Protein AF-A0A087U8I4-F1 (afdb_monomer_lite)

Structure (mmCIF, N/CA/C/O backbone):
data_AF-A0A087U8I4-F1
#
_entry.id   AF-A0A087U8I4-F1
#
loop_
_atom_site.group_PDB
_atom_site.id
_atom_site.type_symbol
_atom_site.label_atom_id
_atom_site.label_alt_id
_atom_site.label_comp_id
_atom_site.label_asym_id
_atom_site.label_entity_id
_atom_site.label_seq_id
_atom_site.pdbx_PDB_ins_code
_atom_site.Cartn_x
_atom_site.Cartn_y
_atom_site.Cartn_z
_atom_site.occupancy
_atom_site.B_iso_or_equiv
_atom_site.auth_seq_id
_atom_site.auth_comp_id
_atom_site.auth_asym_id
_atom_site.auth_atom_id
_atom_site.pdbx_PDB_model_num
ATOM 1 N N . MET A 1 1 ? 22.994 -24.282 -51.445 1.00 37.59 1 MET A N 1
ATOM 2 C CA . MET A 1 1 ? 22.015 -23.220 -51.141 1.00 37.59 1 MET A CA 1
ATOM 3 C C . MET A 1 1 ? 20.803 -23.927 -50.576 1.00 37.59 1 MET A C 1
ATOM 5 O O . MET A 1 1 ? 20.099 -24.580 -51.332 1.00 37.59 1 MET A O 1
ATOM 9 N N . GLU A 1 2 ? 20.653 -23.926 -49.257 1.00 39.81 2 GLU A N 1
ATOM 10 C CA . GLU A 1 2 ? 19.553 -24.612 -48.579 1.00 39.81 2 GLU A CA 1
ATOM 11 C C . GLU A 1 2 ? 18.513 -23.556 -48.210 1.00 39.81 2 GLU A C 1
ATOM 13 O O . GLU A 1 2 ? 18.814 -22.594 -47.506 1.00 39.81 2 GLU A O 1
ATOM 18 N N . PHE A 1 3 ? 17.313 -23.684 -48.770 1.00 46.62 3 PHE A N 1
ATOM 19 C CA . PHE A 1 3 ? 16.192 -22.802 -48.476 1.00 46.62 3 PHE A CA 1
ATOM 20 C C . PHE A 1 3 ? 15.426 -23.399 -47.293 1.00 46.62 3 PHE A C 1
ATOM 22 O O . PHE A 1 3 ? 14.716 -24.390 -47.454 1.00 46.62 3 PHE A O 1
ATOM 29 N N . LEU A 1 4 ? 15.578 -22.814 -46.102 1.00 56.22 4 LEU A N 1
ATOM 30 C CA . LEU A 1 4 ? 14.717 -23.127 -44.963 1.00 56.22 4 LEU A CA 1
ATOM 31 C C . LEU A 1 4 ? 13.386 -22.394 -45.152 1.00 56.22 4 LEU A C 1
ATOM 33 O O . LEU A 1 4 ? 13.296 -21.170 -45.054 1.00 56.22 4 LEU A O 1
ATOM 37 N N . MET A 1 5 ? 12.366 -23.174 -45.490 1.00 47.44 5 MET A N 1
ATOM 38 C CA . MET A 1 5 ? 10.978 -22.758 -45.628 1.00 47.44 5 MET A CA 1
ATOM 39 C C . MET A 1 5 ? 10.494 -22.192 -44.285 1.00 47.44 5 MET A C 1
ATOM 41 O O . MET A 1 5 ? 10.421 -22.910 -43.292 1.00 47.44 5 MET A O 1
ATOM 45 N N . ARG A 1 6 ? 10.226 -20.884 -44.235 1.00 54.91 6 ARG A N 1
ATOM 46 C CA . ARG A 1 6 ? 9.721 -20.201 -43.040 1.00 54.91 6 ARG A CA 1
ATOM 47 C C . ARG A 1 6 ? 8.210 -20.398 -42.976 1.00 54.91 6 ARG A C 1
ATOM 49 O O . ARG A 1 6 ? 7.487 -19.774 -43.749 1.00 54.91 6 ARG A O 1
ATOM 56 N N . GLU A 1 7 ? 7.736 -21.271 -42.091 1.00 65.25 7 GLU A N 1
ATOM 57 C CA . GLU A 1 7 ? 6.313 -21.326 -41.743 1.00 65.25 7 GLU A CA 1
ATOM 58 C C . GLU A 1 7 ? 5.874 -19.941 -41.235 1.00 65.25 7 GLU A C 1
ATOM 60 O O . GLU A 1 7 ? 6.557 -19.364 -40.378 1.00 65.25 7 GLU A O 1
ATOM 65 N N . PRO A 1 8 ? 4.774 -19.362 -41.751 1.00 48.16 8 PRO A N 1
ATOM 66 C CA . PRO A 1 8 ? 4.221 -18.134 -41.205 1.00 48.16 8 PRO A CA 1
ATOM 67 C C . PRO A 1 8 ? 3.536 -18.454 -39.871 1.00 48.16 8 PRO A C 1
ATOM 69 O O . PRO A 1 8 ? 2.321 -18.598 -39.789 1.00 48.16 8 PRO A O 1
ATOM 72 N N . GLY A 1 9 ? 4.334 -18.586 -38.813 1.00 58.91 9 GLY A N 1
ATOM 73 C CA . GLY A 1 9 ? 3.848 -18.444 -37.449 1.00 58.91 9 GLY A CA 1
ATOM 74 C C . GLY A 1 9 ? 3.443 -16.989 -37.227 1.00 58.91 9 GLY A C 1
ATOM 75 O O . GLY A 1 9 ? 4.186 -16.071 -37.579 1.00 58.91 9 GLY A O 1
ATOM 76 N N . GLN A 1 10 ? 2.246 -16.772 -36.692 1.00 51.41 10 GLN A N 1
ATOM 77 C CA . GLN A 1 10 ? 1.739 -15.452 -36.339 1.00 51.41 10 GLN A CA 1
ATOM 78 C C . GLN A 1 10 ? 2.658 -14.849 -35.263 1.00 51.41 10 GLN A C 1
ATOM 80 O O . GLN A 1 10 ? 2.646 -15.274 -34.112 1.00 51.41 10 GLN A O 1
ATOM 85 N N . LEU A 1 11 ? 3.516 -13.907 -35.656 1.00 59.50 11 LEU A N 1
ATOM 86 C CA . LEU A 1 11 ? 4.386 -13.179 -34.735 1.00 59.50 11 LEU A CA 1
ATOM 87 C C . LEU A 1 11 ? 3.531 -12.140 -34.004 1.00 59.50 11 LEU A C 1
ATOM 89 O O . LEU A 1 11 ? 3.234 -11.078 -34.552 1.00 59.50 11 LEU A O 1
ATOM 93 N N . GLU A 1 12 ? 3.103 -12.457 -32.785 1.00 57.59 12 GLU A N 1
ATOM 94 C CA . GLU A 1 12 ? 2.499 -11.475 -31.889 1.00 57.59 12 GLU A CA 1
ATOM 95 C C . GLU A 1 12 ? 3.610 -10.560 -31.357 1.00 57.59 12 GLU A C 1
ATOM 97 O O . GLU A 1 12 ? 4.454 -10.965 -30.560 1.00 57.59 12 GLU A O 1
ATOM 102 N N . MET A 1 13 ? 3.662 -9.328 -31.865 1.00 50.88 13 MET A N 1
ATOM 103 C CA . MET A 1 13 ? 4.614 -8.316 -31.409 1.00 50.88 13 MET A CA 1
ATOM 104 C C . MET A 1 13 ? 3.948 -7.455 -30.334 1.00 50.88 13 MET A C 1
ATOM 106 O O . MET A 1 13 ? 3.116 -6.605 -30.650 1.00 50.88 13 MET A O 1
ATOM 110 N N . LYS A 1 14 ? 4.312 -7.676 -29.064 1.00 63.00 14 LYS A N 1
ATOM 111 C CA . LYS A 1 14 ? 3.908 -6.826 -27.935 1.00 63.00 14 LYS A CA 1
ATOM 112 C C . LYS A 1 14 ? 4.938 -5.710 -27.774 1.00 63.00 14 LYS A C 1
ATOM 114 O O . LYS A 1 14 ? 6.067 -5.956 -27.360 1.00 63.00 14 LYS A O 1
ATOM 119 N N . TRP A 1 15 ? 4.553 -4.494 -28.140 1.00 61.84 15 TRP A N 1
ATOM 120 C CA . TRP A 1 15 ? 5.379 -3.306 -27.935 1.00 61.84 15 TRP A CA 1
ATOM 121 C C . TRP A 1 15 ? 5.127 -2.740 -26.540 1.00 61.84 15 TRP A C 1
ATOM 123 O O . TRP A 1 15 ? 3.985 -2.716 -26.082 1.00 61.84 15 TRP A O 1
ATOM 133 N N . ILE A 1 16 ? 6.188 -2.271 -25.887 1.00 64.94 16 ILE A N 1
ATOM 134 C CA . ILE A 1 16 ? 6.109 -1.519 -24.638 1.00 64.94 16 ILE A CA 1
ATOM 135 C C . ILE A 1 16 ? 6.832 -0.186 -24.818 1.00 64.94 16 ILE A C 1
ATOM 137 O O . ILE A 1 16 ? 7.887 -0.120 -25.452 1.00 64.94 16 ILE A O 1
ATOM 141 N N . GLU A 1 17 ? 6.228 0.885 -24.312 1.00 67.44 17 GLU A N 1
ATOM 142 C CA . GLU A 1 17 ? 6.844 2.206 -24.301 1.00 67.44 17 GLU A CA 1
ATOM 143 C C . GLU A 1 17 ? 7.820 2.280 -2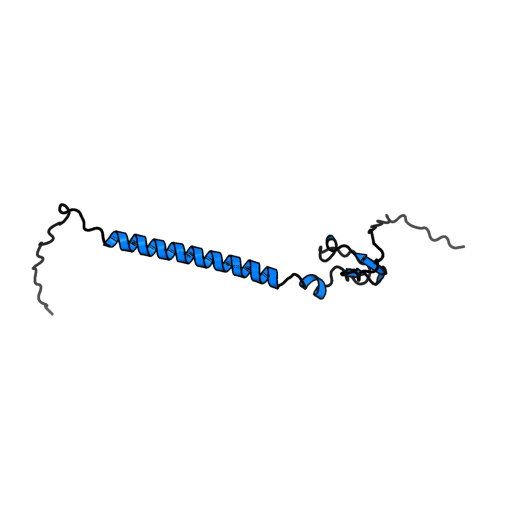3.130 1.00 67.44 17 GLU A C 1
ATOM 145 O O . GLU A 1 17 ? 7.447 2.033 -21.984 1.00 67.44 17 GLU A O 1
ATOM 150 N N . VAL A 1 18 ? 9.081 2.598 -23.424 1.00 65.25 18 VAL A N 1
ATOM 151 C CA . VAL A 1 18 ? 10.125 2.714 -22.407 1.00 65.25 18 VAL A CA 1
ATOM 152 C C . VAL A 1 18 ? 10.817 4.058 -22.540 1.00 65.25 18 VAL A C 1
ATOM 154 O O . VAL A 1 18 ? 11.137 4.504 -23.643 1.00 65.25 18 VAL A O 1
ATOM 157 N N . THR A 1 19 ? 11.033 4.723 -21.408 1.00 64.69 19 THR A N 1
ATOM 158 C CA . THR A 1 19 ? 11.678 6.039 -21.365 1.00 64.69 19 THR A CA 1
ATOM 159 C C . THR A 1 19 ? 13.111 5.901 -20.863 1.00 64.69 19 THR A C 1
ATOM 161 O O . THR A 1 19 ? 13.390 5.165 -19.915 1.00 64.69 19 THR A O 1
ATOM 164 N N . ARG A 1 20 ? 14.045 6.604 -21.516 1.00 59.53 20 ARG A N 1
ATOM 165 C CA . ARG A 1 20 ? 15.431 6.691 -21.041 1.00 59.53 20 ARG A CA 1
ATOM 166 C C . ARG A 1 20 ? 15.465 7.585 -19.791 1.00 59.53 20 ARG A C 1
ATOM 168 O O . ARG A 1 20 ? 14.897 8.681 -19.855 1.00 59.53 20 ARG A O 1
ATOM 175 N N . PRO A 1 21 ? 16.143 7.177 -18.702 1.00 58.81 21 PRO A N 1
ATOM 176 C CA . PRO A 1 21 ? 16.248 7.998 -17.504 1.00 58.81 21 PRO A CA 1
ATOM 177 C C . PRO A 1 21 ? 16.811 9.387 -17.830 1.00 58.81 21 PRO A C 1
ATOM 179 O O . PRO A 1 21 ? 17.854 9.521 -18.474 1.00 58.81 21 PRO A O 1
ATOM 182 N N . GLY A 1 22 ? 16.120 10.433 -17.374 1.00 63.00 22 GLY A N 1
ATOM 183 C CA . GLY A 1 22 ? 16.717 11.759 -17.209 1.00 63.00 22 GLY A CA 1
ATOM 184 C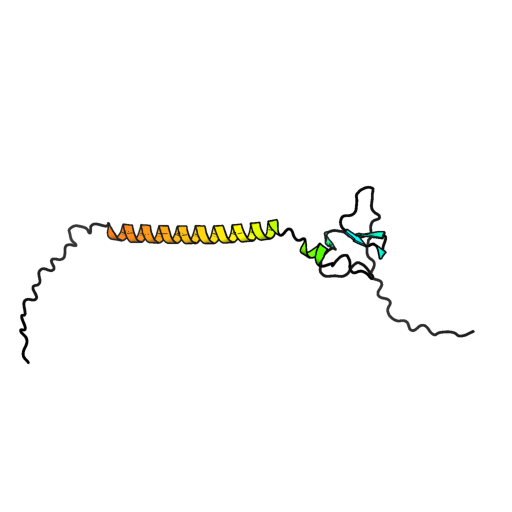 C . GLY A 1 22 ? 17.693 11.776 -16.017 1.00 63.00 22 GLY A C 1
ATOM 185 O O . GLY A 1 22 ? 17.997 10.730 -15.455 1.00 63.00 22 GLY A O 1
ATOM 186 N N . PRO A 1 23 ? 18.161 12.945 -15.550 1.00 60.75 23 PRO A N 1
ATOM 187 C CA . PRO A 1 23 ? 19.110 13.045 -14.429 1.00 60.75 23 PRO A CA 1
ATOM 188 C C . PRO A 1 23 ? 18.574 12.559 -13.064 1.00 60.75 23 PRO A C 1
ATOM 190 O O . PRO A 1 23 ? 19.296 12.623 -12.071 1.00 60.75 23 PRO A O 1
ATOM 193 N N . ASN A 1 24 ? 17.327 12.087 -12.993 1.00 62.00 24 ASN A N 1
ATOM 194 C CA . ASN A 1 24 ? 16.731 11.537 -11.781 1.00 62.00 24 ASN A CA 1
ATOM 195 C C . ASN A 1 24 ? 16.897 10.010 -11.779 1.00 62.00 24 ASN A C 1
ATOM 197 O O . ASN A 1 24 ? 16.564 9.383 -12.787 1.00 62.00 24 ASN A O 1
ATOM 201 N N . PRO A 1 25 ? 17.355 9.396 -10.672 1.00 60.75 25 PRO A N 1
ATOM 202 C CA . PRO A 1 25 ? 17.435 7.945 -10.578 1.00 60.75 25 PRO A CA 1
ATOM 203 C C . PRO A 1 25 ? 16.031 7.352 -10.731 1.00 60.75 25 PRO A C 1
ATOM 205 O O . PRO A 1 25 ? 15.112 7.711 -9.989 1.00 60.75 25 PRO A O 1
ATOM 208 N N . CYS A 1 26 ? 15.854 6.469 -11.713 1.00 70.00 26 CYS A N 1
ATOM 209 C CA . CYS A 1 26 ? 14.593 5.769 -11.898 1.00 70.00 26 CYS A CA 1
ATOM 210 C C . CYS A 1 26 ? 14.319 4.878 -10.690 1.00 70.00 26 CYS A C 1
ATOM 212 O O . CYS A 1 26 ? 15.161 4.090 -10.265 1.00 70.00 26 CYS A O 1
ATOM 214 N N . LYS A 1 27 ? 13.122 5.017 -10.119 1.00 68.75 27 LYS A N 1
ATOM 215 C CA . LYS A 1 27 ? 12.706 4.236 -8.951 1.00 68.75 27 LYS A CA 1
ATOM 216 C C . LYS A 1 27 ? 12.542 2.753 -9.294 1.00 68.75 27 LYS A C 1
ATOM 218 O O . LYS A 1 27 ? 12.795 1.902 -8.443 1.00 68.75 27 LYS A O 1
ATOM 223 N N . LEU A 1 28 ? 12.166 2.456 -10.540 1.00 73.44 28 LEU A N 1
ATOM 224 C CA . LEU A 1 28 ? 12.079 1.110 -11.086 1.00 73.44 28 LEU A CA 1
ATOM 225 C C . LEU A 1 28 ? 12.673 1.082 -12.497 1.00 73.44 28 LEU A C 1
ATOM 227 O O . LEU A 1 28 ? 12.150 1.678 -13.437 1.00 73.44 28 LEU A O 1
ATOM 231 N N . GLU A 1 29 ? 13.816 0.420 -12.606 1.00 76.56 29 GLU A N 1
ATOM 232 C CA . GLU A 1 29 ? 14.570 0.264 -13.842 1.00 76.56 29 GLU A CA 1
ATOM 233 C C . GLU A 1 29 ? 14.611 -1.214 -14.208 1.00 76.56 29 GLU A C 1
ATOM 235 O O . GLU A 1 29 ? 14.781 -2.072 -13.334 1.00 76.56 29 GLU A O 1
ATOM 240 N N . CYS A 1 30 ? 14.459 -1.499 -15.498 1.00 79.12 30 CYS A N 1
ATOM 241 C CA . CYS A 1 30 ? 14.650 -2.835 -16.029 1.00 79.12 30 CYS A CA 1
ATOM 242 C C . CYS A 1 30 ? 16.042 -2.923 -16.653 1.00 79.12 30 CYS A C 1
ATOM 244 O O . CYS A 1 30 ? 16.262 -2.356 -17.726 1.00 79.12 30 CYS A O 1
ATOM 246 N N . PRO A 1 31 ? 16.987 -3.617 -15.992 1.00 74.38 31 PRO A N 1
ATOM 247 C CA . PRO A 1 31 ? 18.396 -3.592 -16.380 1.00 74.38 31 PRO A CA 1
ATOM 248 C C . PRO A 1 31 ? 18.630 -4.181 -17.777 1.00 74.38 31 PRO A C 1
ATOM 250 O O . PRO A 1 31 ? 19.550 -3.770 -18.470 1.00 74.38 31 PRO A O 1
ATOM 253 N N . GLU A 1 32 ? 17.763 -5.093 -18.220 1.00 77.62 32 GLU A N 1
ATOM 254 C CA . GLU A 1 32 ? 17.832 -5.749 -19.536 1.00 77.62 32 GLU A CA 1
ATOM 255 C C . GLU A 1 32 ? 17.510 -4.805 -20.701 1.00 77.62 32 GLU A C 1
ATOM 257 O O . GLU A 1 32 ? 17.912 -5.044 -21.836 1.00 77.62 32 GLU A O 1
ATOM 262 N N . LEU A 1 33 ? 16.739 -3.749 -20.431 1.00 74.31 33 LEU A N 1
ATOM 263 C CA . LEU A 1 33 ? 16.287 -2.781 -21.430 1.00 74.31 33 LEU A CA 1
ATOM 264 C C . LEU A 1 33 ? 16.927 -1.400 -21.229 1.00 74.31 33 LEU A C 1
ATOM 266 O O . LEU A 1 33 ? 16.634 -0.496 -22.008 1.00 74.31 33 LEU A O 1
ATOM 270 N N . GLU A 1 34 ? 17.768 -1.240 -20.195 1.00 73.12 34 GLU A N 1
ATOM 271 C CA . GLU A 1 34 ? 18.382 0.033 -19.770 1.00 73.12 34 GLU A CA 1
ATOM 272 C C . GLU A 1 34 ? 17.374 1.193 -19.733 1.00 73.12 34 GLU A C 1
ATOM 274 O O . GLU A 1 34 ? 17.638 2.320 -20.174 1.00 73.12 34 GLU A O 1
ATOM 279 N N . ALA A 1 35 ? 16.158 0.893 -19.284 1.00 73.31 35 ALA A N 1
ATOM 280 C CA . ALA A 1 35 ? 15.043 1.803 -19.429 1.00 73.31 35 ALA A CA 1
ATOM 281 C C . ALA A 1 35 ? 14.041 1.666 -18.281 1.00 73.31 35 ALA A C 1
ATOM 283 O O . ALA A 1 35 ? 13.987 0.657 -17.568 1.00 73.31 35 ALA A O 1
ATOM 284 N N . CYS A 1 36 ? 13.285 2.740 -18.073 1.00 76.81 36 CYS A N 1
ATOM 285 C CA . CYS A 1 36 ? 12.439 2.899 -16.901 1.00 76.81 36 CYS A CA 1
ATOM 286 C C . CYS A 1 36 ? 10.999 2.507 -17.204 1.00 76.81 36 CYS A C 1
ATOM 288 O O . CYS A 1 36 ? 10.446 2.888 -18.240 1.00 76.81 36 CYS A O 1
ATOM 290 N N . ILE A 1 37 ? 10.396 1.787 -16.262 1.00 77.38 37 ILE A N 1
ATOM 291 C CA . ILE A 1 37 ? 8.984 1.418 -16.293 1.00 77.38 37 ILE A CA 1
ATOM 292 C C . ILE A 1 37 ? 8.187 2.371 -15.393 1.00 77.38 37 ILE A C 1
ATOM 294 O O . ILE A 1 37 ? 8.693 2.863 -14.381 1.00 77.38 37 ILE A O 1
ATOM 298 N N . GLY A 1 38 ? 6.954 2.684 -15.792 1.00 75.44 38 GLY A N 1
ATOM 299 C CA . GLY A 1 38 ? 6.057 3.508 -14.982 1.00 75.44 38 GLY A CA 1
ATOM 300 C C . GLY A 1 38 ? 5.641 2.793 -13.694 1.00 75.44 38 GLY A C 1
ATOM 301 O O . GLY A 1 38 ? 5.530 1.571 -13.682 1.00 75.44 38 GLY A O 1
ATOM 302 N N . GLU A 1 39 ? 5.368 3.549 -12.624 1.00 74.56 39 GLU A N 1
ATOM 303 C CA . GLU A 1 39 ? 4.877 2.984 -11.352 1.00 74.56 39 GLU A CA 1
ATOM 304 C C . GLU A 1 39 ? 3.530 2.258 -11.511 1.00 74.56 39 GLU A C 1
ATOM 306 O O . GLU A 1 39 ? 3.243 1.350 -10.742 1.00 74.56 39 GLU A O 1
ATOM 311 N N . ASP A 1 40 ? 2.737 2.625 -12.523 1.00 72.12 40 ASP A N 1
ATOM 312 C CA . ASP A 1 40 ? 1.434 2.013 -12.813 1.00 72.12 40 ASP A CA 1
ATOM 313 C C . ASP A 1 40 ? 1.536 0.642 -13.505 1.00 72.12 40 ASP A C 1
ATOM 315 O O . ASP A 1 40 ? 0.572 -0.115 -13.490 1.00 72.12 40 ASP A O 1
ATOM 319 N N . LEU A 1 41 ? 2.679 0.335 -14.136 1.00 75.12 41 LEU A N 1
ATOM 320 C CA . LEU A 1 41 ? 2.945 -0.950 -14.807 1.00 75.12 41 LEU A CA 1
ATOM 321 C C . LEU A 1 41 ? 3.819 -1.874 -13.947 1.00 75.12 41 LEU A C 1
ATOM 323 O O . LEU A 1 41 ? 4.251 -2.931 -14.395 1.00 75.12 41 LEU A O 1
ATOM 327 N N . ALA A 1 42 ? 4.142 -1.431 -12.738 1.00 77.62 42 ALA A N 1
ATOM 328 C CA . ALA A 1 42 ? 4.936 -2.163 -11.777 1.00 77.62 42 ALA A CA 1
ATOM 329 C C . ALA A 1 42 ? 4.023 -2.857 -10.777 1.00 77.62 42 ALA A C 1
ATOM 331 O O . ALA A 1 42 ? 3.104 -2.222 -10.254 1.00 77.62 42 ALA A O 1
ATOM 332 N N . CYS A 1 43 ? 4.328 -4.105 -10.426 1.00 80.31 43 CYS A N 1
ATOM 333 C CA . CYS A 1 43 ? 3.541 -4.865 -9.457 1.00 80.31 43 CYS A CA 1
ATOM 334 C C . CYS A 1 43 ? 2.050 -4.953 -9.840 1.00 80.31 43 CYS A C 1
ATOM 336 O O . CYS A 1 43 ? 1.177 -4.964 -8.963 1.00 80.31 43 CYS A O 1
ATOM 338 N N . ASP A 1 44 ? 1.753 -4.966 -11.140 1.00 82.50 44 ASP A N 1
ATOM 339 C CA . ASP A 1 44 ? 0.400 -5.062 -11.688 1.00 82.50 44 ASP A CA 1
ATOM 340 C C . ASP A 1 44 ? -0.003 -6.519 -11.977 1.00 82.50 44 ASP A C 1
ATOM 342 O O . ASP A 1 44 ? -1.156 -6.808 -12.317 1.00 82.50 44 ASP A O 1
ATOM 346 N N . GLY A 1 45 ? 0.929 -7.452 -11.758 1.00 79.44 45 GLY A N 1
ATOM 347 C CA . GLY A 1 45 ? 0.749 -8.883 -11.953 1.00 79.44 45 GLY A CA 1
ATOM 348 C C . GLY A 1 45 ? 1.054 -9.349 -13.374 1.00 79.44 45 GLY A C 1
ATOM 349 O O . GLY A 1 45 ? 0.792 -10.512 -13.696 1.00 79.44 45 GLY A O 1
ATOM 350 N N . ILE A 1 46 ? 1.582 -8.477 -14.237 1.00 81.88 46 ILE A N 1
ATOM 351 C CA . ILE A 1 46 ? 1.977 -8.804 -15.604 1.00 81.88 46 ILE A CA 1
ATOM 352 C C . ILE A 1 46 ? 3.465 -8.515 -15.771 1.00 81.88 46 ILE A C 1
ATOM 354 O O . ILE A 1 46 ? 3.925 -7.401 -15.584 1.00 81.88 46 ILE A O 1
ATOM 358 N N . HIS A 1 47 ? 4.215 -9.509 -16.247 1.00 84.06 47 HIS A N 1
ATOM 359 C CA . HIS A 1 47 ? 5.619 -9.307 -16.589 1.00 84.06 47 HIS A CA 1
ATOM 360 C C . HIS A 1 47 ? 5.762 -8.443 -17.845 1.00 84.06 47 HIS A C 1
ATOM 362 O O . HIS A 1 47 ? 5.471 -8.864 -18.973 1.00 84.06 47 HIS A O 1
ATOM 368 N N . HIS A 1 48 ? 6.239 -7.229 -17.633 1.00 80.25 48 HIS A N 1
ATOM 369 C CA . HIS A 1 48 ? 6.603 -6.254 -18.643 1.00 80.25 48 HIS A CA 1
ATOM 370 C C . HIS A 1 48 ? 8.088 -6.314 -18.980 1.00 80.25 48 HIS A C 1
ATOM 372 O O . HIS A 1 48 ? 8.455 -6.048 -20.128 1.00 80.25 48 HIS A O 1
ATOM 378 N N . CYS A 1 49 ? 8.938 -6.697 -18.022 1.00 79.75 49 CYS A N 1
ATOM 379 C CA . CYS A 1 49 ? 10.374 -6.755 -18.250 1.00 79.75 49 CYS A CA 1
ATOM 380 C C . CYS A 1 49 ? 10.837 -8.160 -18.665 1.00 79.75 49 CYS A C 1
ATOM 382 O O . CYS A 1 49 ? 10.578 -9.145 -17.967 1.00 79.75 49 CYS A O 1
ATOM 384 N N . PRO A 1 50 ? 11.526 -8.282 -19.817 1.00 75.50 50 PRO A N 1
ATOM 385 C CA . PRO A 1 50 ? 12.002 -9.566 -20.309 1.00 75.50 50 PRO A CA 1
ATOM 386 C C . PRO A 1 50 ? 13.125 -10.099 -19.408 1.00 75.50 50 PRO A C 1
ATOM 388 O O . PRO A 1 50 ? 13.844 -9.322 -18.795 1.00 75.50 50 PRO A O 1
ATOM 391 N N . VAL A 1 51 ? 13.297 -11.425 -19.361 1.00 71.00 51 VAL A N 1
ATOM 392 C CA . VAL A 1 51 ? 14.401 -12.157 -18.693 1.00 71.00 51 VAL A CA 1
ATOM 393 C C . VAL A 1 51 ? 14.403 -12.120 -17.160 1.00 71.00 51 VAL A C 1
ATOM 395 O O . VAL A 1 51 ? 14.418 -13.184 -16.546 1.00 71.00 51 VAL A O 1
ATOM 398 N N . THR A 1 52 ? 14.387 -10.944 -16.535 1.00 71.62 52 THR A N 1
ATOM 399 C CA . THR A 1 52 ? 14.544 -10.807 -15.076 1.00 71.62 52 THR A CA 1
ATOM 400 C C . THR A 1 52 ? 13.233 -10.651 -14.317 1.00 71.62 52 THR A C 1
ATOM 402 O O . THR A 1 52 ? 13.251 -10.843 -13.105 1.00 71.62 52 THR A O 1
ATOM 405 N N . ALA A 1 53 ? 12.116 -10.312 -14.984 1.00 70.94 53 ALA A N 1
ATOM 406 C CA . ALA A 1 53 ? 10.821 -10.063 -14.328 1.00 70.94 53 ALA A CA 1
ATOM 407 C C . ALA A 1 53 ? 10.922 -9.083 -13.135 1.00 70.94 53 ALA A C 1
ATOM 409 O O . ALA A 1 53 ? 10.189 -9.181 -12.154 1.00 70.94 53 ALA A O 1
ATOM 410 N N . ASN A 1 54 ? 11.880 -8.153 -13.211 1.00 74.25 54 ASN A N 1
ATOM 411 C CA . ASN A 1 54 ? 12.268 -7.262 -12.116 1.00 74.25 54 ASN A CA 1
ATOM 412 C C . ASN A 1 54 ? 11.169 -6.252 -11.739 1.00 74.25 54 ASN A C 1
ATOM 414 O O . ASN A 1 54 ? 11.215 -5.645 -10.672 1.00 74.25 54 ASN A O 1
ATOM 418 N N . ASP A 1 55 ? 10.205 -6.057 -12.633 1.00 80.06 55 ASP A N 1
ATOM 419 C CA . ASP A 1 55 ? 8.990 -5.275 -12.425 1.00 80.06 55 ASP A CA 1
ATOM 420 C C . ASP A 1 55 ? 7.999 -5.936 -11.453 1.00 80.06 55 ASP A C 1
ATOM 422 O O . ASP A 1 55 ? 7.236 -5.231 -10.800 1.00 80.06 55 ASP A O 1
ATOM 426 N N . GLU A 1 56 ? 8.069 -7.260 -11.298 1.00 83.50 56 GLU A N 1
ATOM 427 C CA . GLU A 1 56 ? 7.192 -8.078 -10.446 1.00 83.50 56 GLU A CA 1
ATOM 428 C C . GLU A 1 56 ? 7.964 -8.757 -9.301 1.00 83.50 56 GLU A C 1
ATOM 430 O O . GLU A 1 56 ? 7.529 -9.761 -8.730 1.00 83.50 56 GLU A O 1
ATOM 435 N N . ASP A 1 57 ? 9.145 -8.235 -8.968 1.00 80.94 57 ASP A N 1
ATOM 436 C CA . ASP A 1 57 ? 9.976 -8.809 -7.919 1.00 80.94 57 ASP A CA 1
ATOM 437 C C . ASP A 1 57 ? 9.278 -8.690 -6.548 1.00 80.94 57 ASP A C 1
ATOM 439 O O . ASP A 1 57 ? 8.955 -7.577 -6.109 1.00 80.94 57 ASP A O 1
ATOM 443 N N . PRO A 1 58 ? 9.037 -9.805 -5.829 1.00 72.94 58 PRO A N 1
ATOM 444 C CA . PRO A 1 58 ? 8.280 -9.784 -4.586 1.00 72.94 58 PRO A CA 1
ATOM 445 C C . PRO A 1 58 ? 8.956 -8.946 -3.504 1.00 72.94 58 PRO A C 1
ATOM 447 O O . PRO A 1 58 ? 8.250 -8.352 -2.695 1.00 72.94 58 PRO A O 1
ATOM 450 N N . GLU A 1 59 ? 10.285 -8.828 -3.465 1.00 73.44 59 GLU A N 1
ATOM 451 C CA . GLU A 1 59 ? 10.946 -7.993 -2.452 1.00 73.44 59 GLU A CA 1
ATOM 452 C C . GLU A 1 59 ? 10.629 -6.504 -2.651 1.00 73.44 59 GLU A C 1
ATOM 454 O O . GLU A 1 59 ? 10.427 -5.772 -1.680 1.00 73.44 59 GLU A O 1
ATOM 459 N N . ARG A 1 60 ? 10.486 -6.068 -3.905 1.00 70.88 60 ARG A N 1
ATOM 460 C CA . ARG A 1 60 ? 10.123 -4.689 -4.264 1.00 70.88 60 ARG A CA 1
ATOM 461 C C . ARG A 1 60 ? 8.619 -4.446 -4.202 1.00 70.88 60 ARG A C 1
ATOM 463 O O . ARG A 1 60 ? 8.192 -3.408 -3.700 1.00 70.88 60 ARG A O 1
ATOM 470 N N . CYS A 1 61 ? 7.816 -5.408 -4.652 1.00 76.94 61 CYS A N 1
ATOM 471 C CA . CYS A 1 61 ? 6.359 -5.299 -4.671 1.00 76.94 61 CYS A CA 1
ATOM 472 C C . CYS A 1 61 ? 5.722 -5.490 -3.292 1.00 76.94 61 CYS A C 1
ATOM 474 O O . CYS A 1 61 ? 4.673 -4.919 -3.010 1.00 76.94 61 CYS A O 1
ATOM 476 N N . THR A 1 62 ? 6.357 -6.229 -2.379 1.00 67.62 62 THR A N 1
ATOM 477 C CA . THR A 1 62 ? 5.890 -6.327 -0.981 1.00 67.62 62 THR A CA 1
ATOM 478 C C . THR A 1 62 ? 6.196 -5.078 -0.165 1.00 67.62 62 THR A C 1
ATOM 480 O O . THR A 1 62 ? 5.635 -4.902 0.918 1.00 67.62 62 THR A O 1
ATOM 483 N N . GLN A 1 63 ? 6.987 -4.152 -0.714 1.00 65.50 63 GLN A N 1
ATOM 484 C CA . GLN A 1 63 ? 7.196 -2.817 -0.169 1.00 65.50 63 GLN A CA 1
ATOM 485 C C . GLN A 1 63 ? 5.972 -1.902 -0.375 1.00 65.50 63 GLN A C 1
ATOM 487 O O . GLN A 1 63 ? 6.093 -0.674 -0.370 1.00 65.50 63 GLN A O 1
ATOM 492 N N . PHE A 1 64 ? 4.766 -2.481 -0.487 1.00 63.88 64 PHE A N 1
ATOM 493 C CA . PHE A 1 64 ? 3.538 -1.788 -0.119 1.00 63.88 64 PHE A CA 1
ATOM 494 C C . PHE A 1 64 ? 3.769 -1.096 1.225 1.00 63.88 64 PHE A C 1
ATOM 496 O O . PHE A 1 64 ? 4.384 -1.691 2.115 1.00 63.88 64 PHE A O 1
ATOM 503 N N . PRO A 1 65 ? 3.311 0.152 1.407 1.00 72.38 65 PRO A N 1
ATOM 504 C CA . PRO A 1 65 ? 3.566 0.882 2.632 1.00 72.38 65 PRO A CA 1
ATOM 505 C C . PRO A 1 65 ? 2.854 0.181 3.793 1.00 72.38 65 PRO A C 1
ATOM 507 O O . PRO A 1 65 ? 1.709 0.490 4.114 1.00 72.38 65 PRO A O 1
ATOM 510 N N . LEU A 1 66 ? 3.532 -0.774 4.438 1.00 75.62 66 LEU A N 1
ATOM 511 C CA . LEU A 1 66 ? 3.029 -1.564 5.564 1.00 75.62 66 LEU A CA 1
ATOM 512 C C . LEU A 1 66 ? 2.511 -0.641 6.664 1.00 75.62 66 LEU A C 1
ATOM 514 O O . LEU A 1 66 ? 1.526 -0.941 7.324 1.00 75.62 66 LEU A O 1
ATOM 518 N N . THR A 1 67 ? 3.125 0.533 6.794 1.00 74.75 67 THR A N 1
ATOM 519 C CA . THR A 1 67 ? 2.673 1.632 7.644 1.00 74.75 67 THR A CA 1
ATOM 520 C C . THR A 1 67 ? 1.247 2.077 7.327 1.00 74.75 67 THR A C 1
ATOM 522 O O . THR A 1 67 ? 0.446 2.209 8.246 1.00 74.75 67 THR A O 1
ATOM 525 N N . THR A 1 68 ? 0.894 2.267 6.054 1.00 80.56 68 THR A N 1
ATOM 526 C CA . THR A 1 68 ? -0.471 2.632 5.643 1.00 80.56 68 THR A CA 1
ATOM 527 C C . THR A 1 68 ? -1.450 1.495 5.892 1.00 80.56 68 THR A C 1
ATOM 529 O O . THR A 1 68 ? -2.526 1.739 6.425 1.00 80.56 68 THR A O 1
ATOM 532 N N . LEU A 1 69 ? -1.064 0.249 5.610 1.00 84.06 69 LEU A N 1
ATOM 533 C CA . LEU A 1 69 ? -1.920 -0.912 5.839 1.00 84.06 69 LEU A CA 1
ATOM 534 C C . LEU A 1 69 ? -2.200 -1.109 7.337 1.00 84.06 69 LEU A C 1
ATOM 536 O O . LEU A 1 69 ? -3.350 -1.280 7.745 1.00 84.06 69 LEU A O 1
ATOM 540 N N . VAL A 1 70 ? -1.168 -1.005 8.175 1.00 88.56 70 VAL A N 1
ATOM 541 C CA . VAL A 1 70 ? -1.288 -1.036 9.639 1.00 88.56 70 VAL A CA 1
ATOM 542 C C . VAL A 1 70 ? -2.131 0.135 10.142 1.00 88.56 70 VAL A C 1
ATOM 544 O O . VAL A 1 70 ? -2.984 -0.056 11.003 1.00 88.56 70 VAL A O 1
ATOM 547 N N . LEU A 1 71 ? -1.962 1.339 9.591 1.00 90.44 71 LEU A N 1
ATOM 548 C CA . LEU A 1 71 ? -2.740 2.508 10.001 1.00 90.44 71 LEU A CA 1
ATOM 549 C C . LEU A 1 71 ? -4.225 2.366 9.633 1.00 90.44 71 LEU A C 1
ATOM 551 O O . LEU A 1 71 ? -5.096 2.600 10.472 1.00 90.44 71 LEU A O 1
ATOM 555 N N . CYS A 1 72 ? -4.533 1.942 8.407 1.00 91.25 72 CYS A N 1
ATOM 556 C CA . CYS A 1 72 ? -5.898 1.698 7.939 1.00 91.25 72 CYS A CA 1
ATOM 557 C C . CYS A 1 72 ? -6.593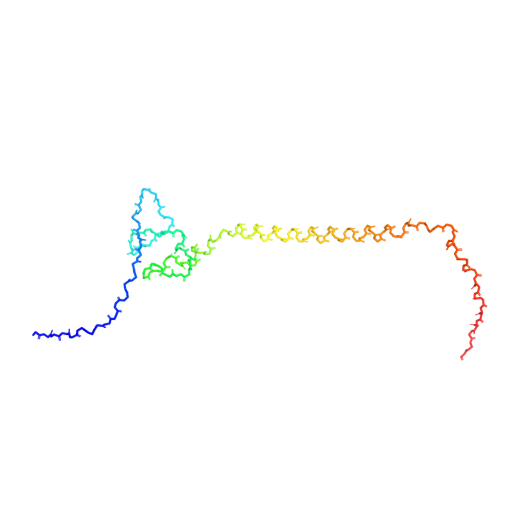 0.597 8.751 1.00 91.25 72 CYS A C 1
ATOM 559 O O . CYS A 1 72 ? -7.739 0.754 9.167 1.00 91.25 72 CYS A O 1
ATOM 561 N N . THR A 1 73 ? -5.897 -0.504 9.029 1.00 92.06 73 THR A N 1
ATOM 562 C CA . THR A 1 73 ? -6.458 -1.601 9.831 1.00 92.06 73 THR A CA 1
ATOM 563 C C . THR A 1 73 ? -6.647 -1.198 11.293 1.00 92.06 73 THR A C 1
ATOM 565 O O . THR A 1 73 ? -7.723 -1.417 11.851 1.00 92.06 73 THR A O 1
ATOM 568 N N . ALA A 1 74 ? -5.663 -0.536 11.908 1.00 95.19 74 ALA A N 1
ATOM 569 C CA . ALA A 1 74 ? -5.757 -0.067 13.290 1.00 95.19 74 ALA A CA 1
ATOM 570 C C . ALA A 1 74 ? -6.896 0.946 13.482 1.00 95.19 74 ALA A C 1
ATOM 572 O O . ALA A 1 74 ? -7.662 0.843 14.442 1.00 95.19 74 ALA A O 1
ATOM 573 N N . THR A 1 75 ? -7.047 1.897 12.556 1.00 95.69 75 THR A N 1
ATOM 574 C CA . THR A 1 75 ? -8.132 2.891 12.599 1.00 95.69 75 THR A CA 1
ATOM 575 C C . THR A 1 75 ? -9.506 2.244 12.442 1.00 95.69 75 THR A C 1
ATOM 577 O O . THR A 1 75 ? -10.408 2.546 13.224 1.00 95.69 75 THR A O 1
ATOM 580 N N . ALA A 1 76 ? -9.663 1.303 11.507 1.00 96.69 76 ALA A N 1
ATOM 581 C CA . ALA A 1 76 ? -10.912 0.566 11.332 1.00 96.69 76 ALA A CA 1
ATOM 582 C C . ALA A 1 76 ? -11.309 -0.205 12.605 1.00 96.69 76 ALA A C 1
ATOM 584 O O . ALA A 1 76 ? -12.448 -0.106 13.066 1.00 96.69 76 ALA A O 1
ATOM 585 N N . VAL A 1 77 ? -10.360 -0.917 13.222 1.00 97.50 77 VAL A N 1
ATOM 586 C CA . VAL A 1 77 ? -10.598 -1.661 14.469 1.00 97.50 77 VAL A CA 1
ATOM 587 C C . VAL A 1 77 ? -10.955 -0.716 15.618 1.00 97.50 77 VAL A C 1
ATOM 589 O O . VAL A 1 77 ? -11.917 -0.971 16.343 1.00 97.50 77 VAL A O 1
ATOM 592 N N . ALA A 1 78 ? -10.240 0.401 15.769 1.00 97.12 78 ALA A N 1
ATOM 593 C CA . ALA A 1 78 ? -10.522 1.382 16.814 1.00 97.12 78 ALA A CA 1
ATOM 594 C C . ALA A 1 78 ? -11.945 1.954 16.702 1.00 97.12 78 ALA A C 1
ATOM 596 O O . ALA A 1 78 ? -12.655 2.042 17.705 1.00 97.12 78 ALA A O 1
ATOM 597 N N . LEU A 1 79 ? -12.402 2.283 15.489 1.00 97.50 79 LEU A N 1
ATOM 598 C CA . LEU A 1 79 ? -13.762 2.780 15.256 1.00 97.50 79 LEU A CA 1
ATOM 599 C C . LEU A 1 79 ? -14.830 1.737 15.617 1.00 97.50 79 LEU A C 1
ATOM 601 O O . LEU A 1 79 ? -15.832 2.071 16.257 1.00 97.50 79 LEU A O 1
ATOM 605 N N . LEU A 1 80 ? -14.610 0.467 15.276 1.00 97.56 80 LEU A N 1
ATOM 606 C CA . LEU A 1 80 ? -15.517 -0.624 15.647 1.00 97.56 80 LEU A CA 1
ATOM 607 C C . LEU A 1 80 ? -15.600 -0.812 17.167 1.00 97.56 80 LEU A C 1
ATOM 609 O O . LEU A 1 80 ? -16.689 -0.952 17.723 1.00 97.56 80 LEU A O 1
ATOM 613 N N . VAL A 1 81 ? -14.465 -0.752 17.863 1.00 97.56 81 VAL A N 1
ATOM 614 C CA . VAL A 1 81 ? -14.431 -0.871 19.328 1.00 97.56 81 VAL A CA 1
ATOM 615 C C . VAL A 1 81 ? -15.136 0.316 19.991 1.00 97.56 81 VAL A C 1
ATOM 617 O O . VAL A 1 81 ? -15.958 0.120 20.888 1.00 97.56 81 VAL A O 1
ATOM 620 N N . MET A 1 82 ? -14.878 1.542 19.529 1.00 97.12 82 MET A N 1
ATOM 621 C CA . MET A 1 82 ? -15.498 2.753 20.077 1.00 97.12 82 MET A CA 1
ATOM 622 C C . MET A 1 82 ? -17.014 2.777 19.869 1.00 97.12 82 MET A C 1
ATOM 624 O O . MET A 1 82 ? -17.760 3.129 20.786 1.00 97.12 82 MET A O 1
ATOM 628 N N . THR A 1 83 ? -17.488 2.365 18.693 1.00 97.06 83 THR A N 1
ATOM 629 C CA . THR A 1 83 ? -18.928 2.271 18.412 1.00 97.06 83 THR A CA 1
ATOM 630 C C . THR A 1 83 ? -19.598 1.198 19.269 1.00 97.06 83 THR A C 1
ATOM 632 O O . THR A 1 83 ? -20.624 1.479 19.890 1.00 97.06 83 THR A O 1
ATOM 635 N N . ALA A 1 84 ? -18.997 0.011 19.401 1.00 97.25 84 ALA A N 1
ATOM 636 C CA . ALA A 1 84 ? -19.508 -1.049 20.269 1.00 97.25 84 ALA A CA 1
ATOM 637 C C . ALA A 1 84 ? -19.582 -0.607 21.741 1.00 97.25 84 ALA A C 1
ATOM 639 O O . ALA A 1 84 ? -20.623 -0.765 22.382 1.00 97.25 84 ALA A O 1
ATOM 640 N N . LEU A 1 85 ? -18.522 0.011 22.270 1.00 97.25 85 LEU A N 1
ATOM 641 C CA . LEU A 1 85 ? -18.506 0.559 23.630 1.00 97.25 85 LEU A CA 1
ATOM 642 C C . LEU A 1 85 ? -19.575 1.639 23.821 1.00 97.25 85 LEU A C 1
ATOM 644 O O . LEU A 1 85 ? -20.302 1.609 24.814 1.00 97.25 85 LEU A O 1
ATOM 648 N N . GLY A 1 86 ? -19.721 2.554 22.860 1.00 96.50 86 GLY A N 1
ATOM 649 C CA . GLY A 1 86 ? -20.751 3.591 22.892 1.00 96.50 86 GLY A CA 1
ATOM 650 C C . GLY A 1 86 ? -22.167 3.012 22.944 1.00 96.50 86 GLY A C 1
ATOM 651 O O . GLY A 1 86 ? -22.990 3.458 23.749 1.00 96.50 86 GLY A O 1
ATOM 652 N N . LEU A 1 87 ? -22.447 1.976 22.148 1.00 96.44 87 LEU A N 1
ATOM 653 C CA . LEU A 1 87 ? -23.728 1.267 22.171 1.00 96.44 87 LEU A CA 1
ATOM 654 C C . LEU A 1 87 ? -23.956 0.543 23.502 1.00 96.44 87 LEU A C 1
ATOM 656 O O . LEU A 1 87 ? -25.044 0.644 24.072 1.00 96.44 87 LEU A O 1
ATOM 660 N N . LEU A 1 88 ? -22.936 -0.130 24.041 1.00 95.88 88 LEU A N 1
ATOM 661 C CA . LEU A 1 88 ? -23.023 -0.808 25.335 1.00 95.88 88 LEU A CA 1
ATOM 662 C C . LEU A 1 88 ? -23.288 0.179 26.474 1.00 95.88 88 LEU A C 1
ATOM 664 O O . LEU A 1 88 ? -24.177 -0.063 27.290 1.00 95.88 88 LEU A O 1
ATOM 668 N N . ILE A 1 89 ? -22.575 1.308 26.516 1.00 95.06 89 ILE A N 1
ATOM 669 C CA . ILE A 1 89 ? -22.785 2.355 27.523 1.00 95.06 89 ILE A CA 1
ATOM 670 C C . ILE A 1 89 ? -24.209 2.905 27.413 1.00 95.06 89 ILE A C 1
ATOM 672 O O . ILE A 1 89 ? -24.926 2.944 28.412 1.00 95.06 89 ILE A O 1
ATOM 676 N N . ARG A 1 90 ? -24.674 3.244 26.204 1.00 93.75 90 ARG A N 1
ATOM 677 C CA . ARG A 1 90 ? -26.057 3.701 25.982 1.00 93.75 90 ARG A CA 1
ATOM 678 C C . ARG A 1 90 ? -27.092 2.677 26.442 1.00 93.75 90 ARG A C 1
ATOM 680 O O . ARG A 1 90 ? -28.062 3.041 27.106 1.00 93.75 90 ARG A O 1
ATOM 687 N N . HIS A 1 91 ? -26.878 1.397 26.154 1.00 92.31 91 HIS A N 1
ATOM 688 C CA . HIS A 1 91 ? -27.777 0.329 26.584 1.00 92.31 91 HIS A CA 1
ATOM 689 C C . HIS A 1 91 ? -27.773 0.142 28.113 1.00 92.31 91 HIS A C 1
ATOM 691 O O . HIS A 1 91 ? -28.790 -0.209 28.713 1.00 92.31 91 HIS A O 1
ATOM 697 N N . LYS A 1 92 ? -26.638 0.371 28.783 1.00 88.75 92 LYS A N 1
ATOM 698 C CA . LYS A 1 92 ? -26.559 0.332 30.252 1.00 88.75 92 LYS A CA 1
ATOM 699 C C . LYS A 1 92 ? -27.261 1.535 30.882 1.00 88.75 92 LYS A C 1
ATOM 701 O O . LYS A 1 92 ? -27.992 1.344 31.849 1.00 88.75 92 LYS A O 1
ATOM 706 N N . LEU A 1 93 ? -27.090 2.734 30.322 1.00 86.06 93 LEU A N 1
ATOM 707 C CA . LEU A 1 93 ? -27.722 3.961 30.817 1.00 86.06 93 LEU A CA 1
ATOM 708 C C . LEU A 1 93 ? -29.246 3.929 30.654 1.00 86.06 93 LEU A C 1
ATOM 710 O O . LEU A 1 93 ? -29.962 4.202 31.612 1.00 86.06 93 LEU A O 1
ATOM 714 N N . THR A 1 94 ? -29.750 3.516 29.488 1.00 79.19 94 THR A N 1
ATOM 715 C CA . THR A 1 94 ? -31.199 3.361 29.242 1.00 79.19 94 THR A CA 1
ATOM 716 C C . THR A 1 94 ? -31.823 2.325 30.176 1.00 79.19 94 THR A C 1
ATOM 718 O O . THR A 1 94 ? -32.811 2.615 30.845 1.00 79.19 94 THR A O 1
ATOM 721 N N . LYS A 1 95 ? -31.190 1.154 30.327 1.00 79.81 95 LYS A N 1
ATOM 722 C CA . LYS A 1 95 ? -31.635 0.122 31.276 1.00 79.81 95 LYS A CA 1
ATOM 723 C C . LYS A 1 95 ? -31.574 0.58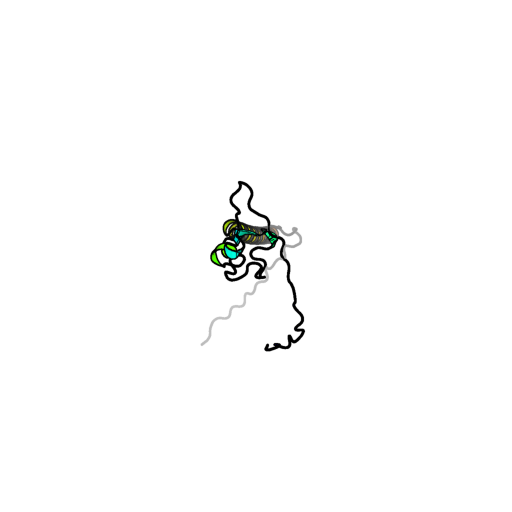0 32.737 1.00 79.81 95 LYS A C 1
ATOM 725 O O . LYS A 1 95 ? -32.358 0.108 33.554 1.00 79.81 95 LYS A O 1
ATOM 730 N N . SER A 1 96 ? -30.621 1.439 33.098 1.00 70.00 96 SER A N 1
ATOM 731 C CA . SER A 1 96 ? -30.550 2.004 34.449 1.00 70.00 96 SER A CA 1
ATOM 732 C C . SER A 1 96 ? -31.641 3.048 34.683 1.00 70.00 96 SER A C 1
ATOM 734 O O . SER A 1 96 ? -32.203 3.083 35.772 1.00 70.00 96 SER A O 1
ATOM 736 N N . SER A 1 97 ? -31.964 3.853 33.668 1.00 62.28 97 SER A N 1
ATOM 737 C CA . SER A 1 97 ? -33.019 4.871 33.729 1.00 62.28 97 SER A CA 1
ATOM 738 C C . SER A 1 97 ? -34.411 4.259 33.902 1.00 62.28 97 SER A C 1
ATOM 740 O O . SER A 1 97 ? -35.240 4.814 34.618 1.00 62.28 97 SER A O 1
ATOM 742 N N . ASP A 1 98 ? -34.650 3.093 33.300 1.00 60.56 98 ASP A N 1
ATOM 743 C CA . ASP A 1 98 ? -35.910 2.346 33.421 1.00 60.56 98 ASP A CA 1
ATOM 744 C C . ASP A 1 98 ? -36.179 1.877 34.867 1.00 60.56 98 ASP A C 1
ATOM 746 O O . ASP A 1 98 ? -37.316 1.741 35.305 1.00 60.56 98 ASP A O 1
ATOM 750 N N . LYS A 1 99 ? -35.125 1.709 35.678 1.00 60.00 99 LYS A N 1
ATOM 751 C CA . LYS A 1 99 ? -35.250 1.295 37.086 1.00 60.00 99 LYS A CA 1
ATOM 752 C C . LYS A 1 99 ? -35.530 2.443 38.056 1.00 60.00 99 LYS A C 1
ATOM 754 O O . LYS A 1 99 ? -35.865 2.179 39.206 1.00 60.00 99 LYS A O 1
ATOM 759 N N . THR A 1 100 ? -35.350 3.694 37.632 1.00 58.22 100 THR A N 1
ATOM 760 C CA . THR A 1 100 ? -35.510 4.888 38.483 1.00 58.22 100 THR A CA 1
ATOM 761 C C . THR A 1 100 ? -36.838 5.613 38.276 1.00 58.22 100 THR A C 1
ATOM 763 O O . THR A 1 100 ? -37.072 6.644 38.903 1.00 58.22 100 THR A O 1
ATOM 766 N N . VAL A 1 101 ? -37.725 5.086 37.427 1.00 60.09 101 VAL A N 1
ATOM 767 C CA . VAL A 1 101 ? -39.094 5.594 37.311 1.00 60.09 101 VAL A CA 1
ATOM 768 C C . VAL A 1 101 ? -39.868 5.147 38.549 1.00 60.09 101 VAL A C 1
ATOM 770 O O . 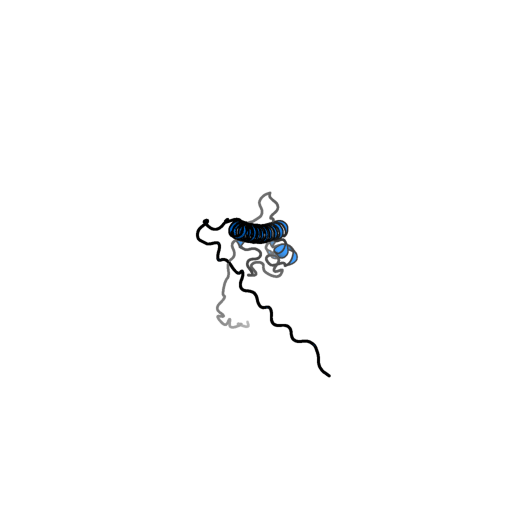VAL A 1 101 ? -40.264 3.990 38.671 1.00 60.09 101 VAL A O 1
ATOM 773 N N . ILE A 1 102 ? -40.055 6.070 39.494 1.00 58.19 102 ILE A N 1
ATOM 774 C CA . ILE A 1 102 ? -41.027 5.917 40.578 1.00 58.19 102 ILE A CA 1
ATOM 775 C C . ILE A 1 102 ? -42.393 5.782 39.888 1.00 58.19 102 ILE A C 1
ATOM 777 O O . ILE A 1 102 ? -42.786 6.717 39.183 1.00 58.19 102 ILE A O 1
ATOM 781 N N . PRO A 1 103 ? -43.093 4.638 40.005 1.00 63.34 103 PRO A N 1
ATOM 782 C CA . PRO A 1 103 ? -44.391 4.487 39.372 1.00 63.34 103 PRO A CA 1
ATOM 783 C C . PRO A 1 103 ? -45.357 5.542 39.936 1.00 63.34 103 PRO A C 1
ATOM 785 O O . PRO A 1 103 ? -45.235 5.910 41.111 1.00 63.34 103 PRO A O 1
ATOM 788 N N . PRO A 1 104 ? -46.302 6.051 39.127 1.00 63.94 104 PRO A N 1
ATOM 789 C CA . PRO A 1 104 ? -47.331 6.952 39.622 1.00 63.94 104 PRO A CA 1
ATOM 790 C C . PRO A 1 104 ? -48.063 6.323 40.827 1.00 63.94 104 PRO A C 1
ATOM 792 O O . PRO A 1 104 ? -48.146 5.094 40.942 1.00 63.94 104 PRO A O 1
ATOM 795 N N . PRO A 1 105 ? -48.546 7.147 41.777 1.00 60.66 105 PRO A N 1
ATOM 796 C CA . PRO A 1 105 ? -49.046 6.680 43.074 1.00 60.66 105 PRO A CA 1
ATOM 797 C C . PRO A 1 105 ? -50.261 5.738 42.988 1.00 60.66 105 PRO A C 1
ATOM 799 O O . PRO A 1 105 ? -50.626 5.126 43.989 1.00 60.66 105 PRO A O 1
ATOM 802 N N . ASP A 1 106 ? -50.870 5.581 41.813 1.00 65.94 106 ASP A N 1
ATOM 803 C CA . ASP A 1 106 ? -51.970 4.658 41.535 1.00 65.94 106 ASP A CA 1
ATOM 804 C C . ASP A 1 106 ? -51.525 3.206 41.260 1.00 65.94 106 ASP A C 1
ATOM 806 O O . ASP A 1 106 ? -52.365 2.307 41.220 1.00 65.94 106 ASP A O 1
ATOM 810 N N . MET A 1 107 ? -50.220 2.935 41.142 1.00 55.97 107 MET A N 1
ATOM 811 C CA . MET A 1 107 ? -49.688 1.588 40.885 1.00 55.97 107 MET A CA 1
ATOM 812 C C . MET A 1 107 ? -49.164 0.833 42.119 1.00 55.97 107 MET A C 1
ATOM 814 O O . MET A 1 107 ? -48.634 -0.272 41.969 1.00 55.97 107 MET A O 1
ATOM 818 N N . TYR A 1 108 ? -49.334 1.343 43.346 1.00 56.97 108 TYR A N 1
ATOM 819 C CA . TYR A 1 108 ? -48.944 0.595 44.552 1.00 56.97 108 TYR A CA 1
ATOM 820 C C . TYR A 1 108 ? -49.941 -0.545 44.834 1.00 56.97 108 TYR A C 1
ATOM 822 O O . TYR A 1 108 ? -50.874 -0.430 45.630 1.00 56.97 108 TYR A O 1
ATOM 830 N N . ARG A 1 109 ? -49.780 -1.670 44.128 1.00 54.72 109 ARG A N 1
ATOM 831 C CA . ARG A 1 109 ? -50.566 -2.883 44.359 1.00 54.72 109 ARG A CA 1
ATOM 832 C C . ARG A 1 109 ? -50.123 -3.515 45.676 1.00 54.72 109 ARG A C 1
ATOM 834 O O . ARG A 1 109 ? -49.009 -4.000 45.829 1.00 54.72 109 ARG A O 1
ATOM 841 N N . ASN A 1 110 ? -51.034 -3.495 46.632 1.00 55.62 110 ASN A N 1
ATOM 842 C CA . ASN A 1 110 ? -50.847 -4.018 47.971 1.00 55.62 110 ASN A CA 1
ATOM 843 C C . ASN A 1 110 ? -50.776 -5.559 48.005 1.00 55.62 110 ASN A C 1
ATOM 845 O O . ASN A 1 110 ? -51.798 -6.235 48.131 1.00 55.62 110 ASN A O 1
ATOM 849 N N . ASP A 1 111 ? -49.566 -6.117 47.967 1.00 57.72 111 ASP A N 1
ATOM 850 C CA . ASP A 1 111 ? -49.308 -7.559 48.113 1.00 57.72 111 ASP A CA 1
ATOM 851 C C . ASP A 1 111 ? -49.182 -8.015 49.584 1.00 57.72 111 ASP A C 1
ATOM 853 O O . ASP A 1 111 ? -48.307 -8.792 49.962 1.00 57.72 111 ASP A O 1
ATOM 857 N N . TYR A 1 112 ? -50.113 -7.599 50.449 1.00 52.22 112 TYR A N 1
ATOM 858 C CA . TYR A 1 112 ? -50.265 -8.163 51.800 1.00 52.22 112 TYR A CA 1
ATOM 859 C C . TYR A 1 112 ? -51.209 -9.376 51.829 1.00 52.22 112 TYR A C 1
ATOM 861 O O . TYR A 1 112 ? -52.102 -9.489 52.668 1.00 52.22 112 TYR A O 1
ATOM 869 N N . LYS A 1 113 ? -51.020 -10.351 50.936 1.00 43.12 113 LYS A N 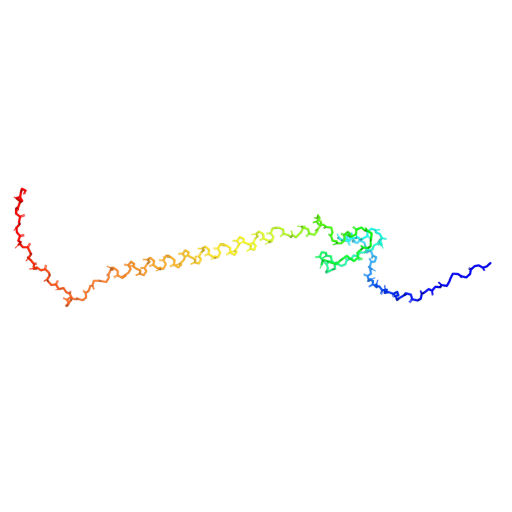1
ATOM 870 C CA . LYS A 1 113 ? -51.696 -11.657 51.047 1.00 43.12 113 LYS A CA 1
ATOM 871 C C . LYS A 1 113 ? -50.716 -12.739 51.493 1.00 43.12 113 LYS A C 1
ATOM 873 O O . LYS A 1 113 ? -50.292 -13.600 50.737 1.00 43.12 113 LYS A O 1
ATOM 878 N N . ARG A 1 114 ? -50.424 -12.683 52.797 1.00 52.41 114 ARG A N 1
ATOM 879 C CA . ARG A 1 114 ? -50.452 -13.806 53.752 1.00 52.41 114 ARG A CA 1
ATOM 880 C C . ARG A 1 114 ? -50.589 -15.196 53.093 1.00 52.41 114 ARG A C 1
ATOM 882 O O . ARG A 1 114 ? -51.704 -15.650 52.850 1.00 52.41 114 ARG A O 1
ATOM 889 N N . LYS A 1 115 ? -49.478 -15.924 52.940 1.00 46.19 115 LYS A N 1
ATOM 890 C CA . LYS A 1 115 ? -49.475 -17.396 53.017 1.00 46.19 115 LYS A CA 1
ATOM 891 C C . LYS A 1 115 ? -48.843 -17.821 54.343 1.00 46.19 115 LYS A C 1
ATOM 893 O O . LYS A 1 115 ? -47.700 -18.253 54.402 1.00 46.19 115 LYS A O 1
ATOM 898 N N . LEU A 1 116 ? -49.622 -17.698 55.419 1.00 57.28 116 LEU A N 1
ATOM 899 C CA . LEU A 1 116 ? -49.488 -18.622 56.542 1.00 57.28 116 LEU A CA 1
ATOM 900 C C . LEU A 1 116 ? -50.159 -19.926 56.112 1.00 57.28 116 LEU A C 1
ATOM 902 O O . LEU A 1 116 ? -51.380 -20.006 56.152 1.00 57.28 116 LEU A O 1
ATOM 906 N N . THR A 1 117 ? -49.381 -20.938 55.746 1.00 48.88 117 THR A N 1
ATOM 907 C CA . THR A 1 117 ? -49.752 -22.329 56.034 1.00 48.88 117 THR A CA 1
ATOM 908 C C . THR A 1 117 ? -48.485 -23.117 56.310 1.00 48.88 117 THR A C 1
ATOM 910 O O . THR A 1 117 ? -47.774 -23.553 55.409 1.00 48.88 117 THR A O 1
ATOM 913 N N . ASN A 1 118 ? -48.244 -23.230 57.607 1.00 53.31 118 ASN A N 1
ATOM 914 C CA . ASN A 1 118 ? -47.414 -24.190 58.303 1.00 53.31 118 ASN A CA 1
ATOM 915 C C . ASN A 1 118 ? -47.580 -25.610 57.725 1.00 53.31 118 ASN A C 1
ATOM 917 O O . ASN A 1 118 ? -48.710 -26.082 57.590 1.00 53.31 118 ASN A O 1
ATOM 921 N N . LYS A 1 119 ? -46.475 -26.300 57.433 1.00 48.62 119 LYS A N 1
ATOM 922 C CA . LYS A 1 119 ? -46.422 -27.767 57.433 1.00 48.62 119 LYS A CA 1
ATOM 923 C C . LYS A 1 119 ? -45.093 -28.202 58.049 1.00 48.62 119 LYS A C 1
ATOM 925 O O . LYS A 1 119 ? -44.048 -28.120 57.412 1.00 48.62 119 LYS A O 1
ATOM 930 N N . SER A 1 120 ? -45.178 -28.622 59.310 1.00 55.53 120 SER A N 1
ATOM 931 C CA . SER A 1 120 ? -44.159 -29.384 60.037 1.00 55.53 120 SER A CA 1
ATOM 932 C C . SER A 1 120 ? -43.783 -30.693 59.320 1.00 55.53 120 SER A C 1
ATOM 934 O O . SER A 1 120 ? -44.576 -31.197 58.518 1.00 55.53 120 SER A O 1
ATOM 936 N N . PRO A 1 121 ? -42.605 -31.267 59.630 1.00 59.97 121 PRO A N 1
ATOM 937 C CA . PRO A 1 121 ? -42.075 -32.456 58.973 1.00 59.97 121 PRO A CA 1
ATOM 938 C C . PRO A 1 121 ? -42.640 -33.733 59.605 1.00 59.97 121 PRO A C 1
ATOM 940 O O . PRO A 1 121 ? -42.784 -33.806 60.825 1.00 59.97 121 PRO A O 1
ATOM 943 N N . VAL A 1 122 ? -42.905 -34.763 58.798 1.00 50.53 122 VAL A N 1
ATOM 944 C CA . VAL A 1 122 ? -43.115 -36.131 59.294 1.00 50.53 122 VAL A CA 1
ATOM 945 C C . VAL A 1 122 ? -42.449 -37.123 58.339 1.00 50.53 122 VAL A C 1
ATOM 947 O O . VAL A 1 122 ? -42.914 -37.301 57.220 1.00 50.53 122 VAL A O 1
ATOM 950 N N . ARG A 1 123 ? -41.347 -37.676 58.861 1.00 47.25 123 ARG A N 1
ATOM 951 C CA . ARG A 1 123 ? -40.754 -39.020 58.736 1.00 47.25 123 ARG A CA 1
ATOM 952 C C . ARG A 1 123 ? -40.689 -39.711 57.374 1.00 47.25 123 ARG A C 1
ATOM 954 O O . ARG A 1 123 ? -41.740 -40.163 56.880 1.00 47.25 123 ARG A O 1
#

Sequence (123 aa):
MEFLMREPGQLEMKWIEVTRPGPNPCKLECPELEACIGEDLACDGIHHCPVTANDEDPERCTQFPLTTLVLCTATAVALLVMTALGLLIRHKLTKSSDKTVIPPPDMYRNDYKRKLTNKSPVR

Radius of gyration: 39.01 Å; chains: 1; bounding box: 74×52×111 Å

Organism: Stegodyphus mimosarum (NCBI:txid407821)

pLDDT: mean 71.22, std 15.39, range [37.59, 97.56]

Foldseek 3Di:
DDDDDDDPDPDDDDDDDWAQDDPDPAPAAQVVVNTHDDPVQACPPDQPHPPPSSSNDCVVNVVPVVVVVCVVVVVVVVVVVVVVVVVVVVVVVVVVVVVPPPPPPVPPDDPPDDPPDDDDDDD

Secondary structure (DSSP, 8-state):
------------------B---SSPPSSEETTTTEEPPGGGSSSSS--STTT-GGG-HHHHTTS-HHHHHHHHHHHHHHHHHHHHHHHHHHHHHHHHHTT----GGG----------------